Protein AF-A0A965L4T6-F1 (afdb_monomer_lite)

pLDDT: mean 76.97, std 14.74, range [37.19, 90.06]

Radius of gyration: 13.33 Å; chains: 1; bounding box: 29×34×35 Å

Sequence (96 aa):
MITKRVAIVIPVYKNTLNENEAKSLAQCKKVLHQYPIIFVAPKSLVAEFLSNDDQVERFDDVYFKSPKTYNKLLINPLFYCKNQMISGNIFVKLEA

Structure (mmCIF, N/CA/C/O backbone):
data_AF-A0A965L4T6-F1
#
_entry.id   AF-A0A965L4T6-F1
#
loop_
_atom_site.group_PDB
_atom_site.id
_atom_site.type_symbol
_atom_site.label_atom_id
_atom_site.label_alt_id
_atom_site.label_comp_id
_atom_site.label_asym_id
_atom_site.label_entity_id
_atom_site.label_seq_id
_atom_site.pdbx_PDB_ins_code
_atom_site.Cartn_x
_atom_site.Cartn_y
_atom_site.Cartn_z
_atom_site.occupancy
_atom_site.B_iso_or_equiv
_atom_site.auth_seq_id
_atom_site.auth_comp_id
_atom_site.auth_asym_id
_atom_site.auth_atom_id
_atom_site.pdbx_PDB_model_num
ATOM 1 N N . MET A 1 1 ? -17.634 -14.896 19.725 1.00 37.19 1 MET A N 1
ATOM 2 C CA . MET A 1 1 ? -16.340 -14.316 19.302 1.00 37.19 1 MET A CA 1
ATOM 3 C C . MET A 1 1 ? -16.505 -13.787 17.886 1.00 37.19 1 MET A C 1
ATOM 5 O O . MET A 1 1 ? -16.817 -14.574 17.005 1.00 37.19 1 MET A O 1
ATOM 9 N N . ILE A 1 2 ? -16.400 -12.474 17.664 1.00 44.34 2 ILE A N 1
ATOM 10 C CA . ILE A 1 2 ? -16.464 -11.911 16.306 1.00 44.34 2 ILE A CA 1
ATOM 11 C C . ILE A 1 2 ? -15.090 -12.125 15.669 1.00 44.34 2 ILE A C 1
ATOM 13 O O . ILE A 1 2 ? -14.153 -11.379 15.937 1.00 44.34 2 ILE A O 1
ATOM 17 N N . THR A 1 3 ? -14.954 -13.158 14.843 1.00 46.31 3 THR A N 1
ATOM 18 C CA . THR A 1 3 ? -13.843 -13.258 13.892 1.00 46.31 3 THR A CA 1
ATOM 19 C C . THR A 1 3 ? -13.992 -12.085 12.927 1.00 46.31 3 THR A C 1
ATOM 21 O O . THR A 1 3 ? -14.971 -12.040 12.176 1.00 46.31 3 THR A O 1
ATOM 24 N N . LYS A 1 4 ? -13.099 -11.089 12.977 1.00 53.56 4 LYS A N 1
ATOM 25 C CA . LYS A 1 4 ? -13.111 -9.983 12.008 1.00 53.56 4 LYS A CA 1
ATOM 26 C C . LYS A 1 4 ? -12.863 -10.580 10.623 1.00 53.56 4 LYS A C 1
ATOM 28 O O . LYS A 1 4 ? -11.752 -10.971 10.300 1.00 53.56 4 LYS A O 1
ATOM 33 N N . ARG A 1 5 ? -13.941 -10.714 9.848 1.00 67.38 5 ARG A N 1
ATOM 34 C CA . ARG A 1 5 ? -13.978 -11.382 8.536 1.00 67.38 5 ARG A CA 1
ATOM 35 C C . ARG A 1 5 ? -13.417 -10.534 7.392 1.00 67.38 5 ARG A C 1
ATOM 37 O O . ARG A 1 5 ? -13.327 -11.030 6.277 1.00 67.38 5 ARG A O 1
ATOM 44 N N . VAL A 1 6 ? -13.050 -9.289 7.687 1.00 72.56 6 VAL A N 1
ATOM 45 C CA . VAL A 1 6 ? -12.660 -8.264 6.720 1.00 72.56 6 VAL A CA 1
ATOM 46 C C . VAL A 1 6 ? -11.294 -7.716 7.103 1.00 72.56 6 VAL A C 1
ATOM 48 O O . VAL A 1 6 ? -11.071 -7.377 8.267 1.00 72.56 6 VAL A O 1
ATOM 51 N N . ALA A 1 7 ? -10.418 -7.590 6.112 1.00 80.19 7 ALA A N 1
ATOM 52 C CA . ALA A 1 7 ? -9.165 -6.858 6.217 1.00 80.19 7 ALA A CA 1
ATOM 53 C C . ALA A 1 7 ? -9.090 -5.782 5.123 1.00 80.19 7 ALA A C 1
ATOM 55 O O . ALA A 1 7 ? -9.685 -5.908 4.046 1.00 80.19 7 ALA A O 1
ATOM 56 N N . ILE A 1 8 ? -8.383 -4.701 5.439 1.00 82.31 8 ILE A N 1
ATOM 57 C CA . ILE A 1 8 ? -8.145 -3.570 4.549 1.00 82.31 8 ILE A CA 1
ATOM 58 C C . ILE A 1 8 ? -6.837 -3.826 3.823 1.00 82.31 8 ILE A C 1
ATOM 60 O O . ILE A 1 8 ? -5.798 -3.979 4.457 1.00 82.31 8 ILE A O 1
ATOM 64 N N . VAL A 1 9 ? -6.886 -3.860 2.496 1.00 83.94 9 VAL A N 1
ATOM 65 C CA . VAL A 1 9 ? -5.695 -4.075 1.672 1.00 83.94 9 VAL A CA 1
ATOM 66 C C . VAL A 1 9 ? -5.337 -2.765 0.985 1.00 83.94 9 VAL A C 1
ATOM 68 O O . VAL A 1 9 ? -6.131 -2.246 0.197 1.00 83.94 9 VAL A O 1
ATOM 71 N N . ILE A 1 10 ? -4.145 -2.242 1.276 1.00 85.56 10 ILE A N 1
ATOM 72 C CA . ILE A 1 10 ? -3.640 -0.985 0.711 1.00 85.56 10 ILE A CA 1
ATOM 73 C C . ILE A 1 10 ? -2.439 -1.294 -0.190 1.00 85.56 10 ILE A C 1
ATOM 75 O O . ILE A 1 10 ? -1.359 -1.614 0.311 1.00 85.56 10 ILE A O 1
ATOM 79 N N . PRO A 1 11 ? -2.583 -1.227 -1.522 1.00 84.94 11 PRO A N 1
ATOM 80 C CA . PRO A 1 11 ? -1.447 -1.391 -2.414 1.00 84.94 11 PRO A CA 1
ATOM 81 C C . PRO A 1 11 ? -0.524 -0.168 -2.367 1.00 84.94 11 PRO A C 1
ATOM 83 O O . PRO A 1 11 ? -0.986 0.973 -2.379 1.00 84.94 11 PRO A O 1
ATOM 86 N N . VAL A 1 12 ? 0.785 -0.408 -2.359 1.00 85.81 12 VAL A N 1
ATOM 87 C CA . VAL A 1 12 ? 1.817 0.631 -2.321 1.00 85.81 12 VAL A CA 1
ATOM 88 C C . VAL A 1 12 ? 2.631 0.597 -3.609 1.00 85.81 12 VAL A C 1
ATOM 90 O O . VAL A 1 12 ? 3.263 -0.408 -3.928 1.00 85.81 12 VAL A O 1
ATOM 93 N N . TYR A 1 13 ? 2.619 1.716 -4.334 1.00 82.00 13 TYR A N 1
ATOM 94 C CA . TYR A 1 13 ? 3.299 1.868 -5.628 1.00 82.00 13 TYR A CA 1
ATOM 95 C C . TYR A 1 13 ? 4.422 2.913 -5.619 1.00 82.00 13 TYR A C 1
ATOM 97 O O . TYR A 1 13 ? 5.174 2.997 -6.585 1.00 82.00 13 TYR A O 1
ATOM 105 N N . LYS A 1 14 ? 4.523 3.726 -4.561 1.00 83.50 14 LYS A N 1
ATOM 106 C CA . LYS A 1 14 ? 5.468 4.843 -4.451 1.00 83.50 14 LYS A CA 1
ATOM 107 C C . LYS A 1 14 ? 6.306 4.709 -3.185 1.00 83.50 14 LYS A C 1
ATOM 109 O O . LYS A 1 14 ? 5.829 4.186 -2.179 1.00 83.50 14 LYS A O 1
ATOM 114 N N . ASN A 1 15 ? 7.536 5.206 -3.243 1.00 87.12 15 ASN A N 1
ATOM 115 C CA . ASN A 1 15 ? 8.438 5.257 -2.094 1.00 87.12 15 ASN A CA 1
ATOM 116 C C . ASN A 1 15 ? 7.989 6.306 -1.066 1.00 87.12 15 ASN A C 1
ATOM 118 O O . ASN A 1 15 ? 8.079 6.076 0.138 1.00 87.12 15 ASN A O 1
ATOM 122 N N . THR A 1 16 ? 7.463 7.432 -1.551 1.00 87.88 16 THR A N 1
ATOM 123 C CA . THR A 1 16 ? 7.028 8.576 -0.747 1.00 87.88 16 THR A CA 1
ATOM 124 C C . THR A 1 16 ? 5.569 8.926 -1.034 1.00 87.88 16 THR A C 1
ATOM 126 O O . THR A 1 16 ? 5.030 8.595 -2.094 1.00 87.88 16 THR A O 1
ATOM 129 N N . LEU A 1 17 ? 4.926 9.582 -0.066 1.00 86.19 17 LEU A N 1
ATOM 130 C CA . LEU A 1 17 ? 3.574 10.122 -0.195 1.00 86.19 17 LEU A CA 1
ATOM 131 C C . LEU A 1 17 ? 3.647 11.640 -0.325 1.00 86.19 17 LEU A C 1
ATOM 133 O O . LEU A 1 17 ? 4.451 12.284 0.350 1.00 86.19 17 LEU A O 1
ATOM 137 N N . ASN A 1 18 ? 2.772 12.221 -1.139 1.00 88.25 18 ASN A N 1
ATOM 138 C CA . ASN A 1 18 ? 2.509 13.654 -1.065 1.00 88.25 18 ASN A CA 1
ATOM 139 C C . ASN A 1 18 ? 1.685 13.994 0.194 1.00 88.25 18 ASN A C 1
ATOM 141 O O . ASN A 1 18 ? 1.147 13.114 0.869 1.00 88.25 18 ASN A O 1
ATOM 145 N N . GLU A 1 19 ? 1.551 15.282 0.513 1.00 88.69 19 GLU A N 1
ATOM 146 C CA . GLU A 1 19 ? 0.857 15.719 1.733 1.00 88.69 19 GLU A CA 1
ATOM 147 C C . GLU A 1 19 ? -0.594 15.223 1.832 1.00 88.69 19 GLU A C 1
ATOM 149 O O . GLU A 1 19 ? -1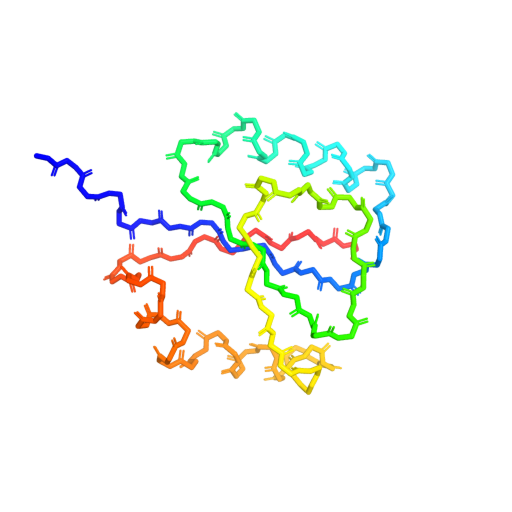.068 14.886 2.919 1.00 88.69 19 GLU A O 1
ATOM 154 N N . ASN A 1 20 ? -1.311 15.167 0.709 1.00 87.38 20 ASN A N 1
ATOM 155 C CA . ASN A 1 20 ? -2.706 14.736 0.679 1.00 87.38 20 ASN A CA 1
ATOM 156 C C . ASN A 1 20 ? -2.823 13.218 0.839 1.00 87.38 20 ASN A C 1
ATOM 158 O O . ASN A 1 20 ? -3.695 12.741 1.567 1.00 87.38 20 ASN A O 1
ATOM 162 N N . GLU A 1 21 ? -1.926 12.460 0.213 1.00 85.75 21 GLU A N 1
ATOM 163 C CA . GLU A 1 21 ? -1.809 11.011 0.374 1.00 85.75 21 GLU A CA 1
ATOM 164 C C . GLU A 1 21 ? -1.453 10.654 1.825 1.00 85.75 21 GLU A C 1
ATOM 166 O O . GLU A 1 21 ? -2.082 9.774 2.411 1.00 85.75 21 GLU A O 1
ATOM 171 N N . ALA A 1 22 ? -0.519 11.383 2.445 1.00 87.88 22 ALA A N 1
ATOM 172 C CA . ALA A 1 22 ? -0.154 11.205 3.849 1.00 87.88 22 ALA A CA 1
ATOM 173 C C . ALA A 1 22 ? -1.339 11.478 4.792 1.00 87.88 22 ALA A C 1
ATOM 175 O O . ALA A 1 22 ? -1.630 10.663 5.670 1.00 87.88 22 ALA A O 1
ATOM 176 N N . LYS A 1 23 ? -2.080 12.576 4.580 1.00 88.38 23 LYS A N 1
ATOM 177 C CA . LYS A 1 23 ? -3.306 12.884 5.342 1.00 88.38 23 LYS A CA 1
ATOM 178 C C . LYS A 1 23 ? -4.377 11.808 5.149 1.00 88.38 23 LYS A C 1
ATOM 180 O O . LYS A 1 23 ? -4.992 11.374 6.122 1.00 88.38 23 LYS A O 1
ATOM 185 N N . SER A 1 24 ? -4.569 11.345 3.916 1.00 87.75 24 SER A N 1
ATOM 186 C CA . SER A 1 24 ? -5.540 10.297 3.580 1.00 87.75 24 SER A CA 1
ATOM 187 C C . SER A 1 24 ? -5.180 8.966 4.235 1.00 87.75 24 SER A C 1
ATOM 189 O O . SER A 1 24 ? -6.050 8.305 4.801 1.00 87.75 24 SER A O 1
ATOM 191 N N . LEU A 1 25 ? -3.897 8.594 4.237 1.00 89.00 25 LEU A N 1
ATOM 192 C CA . LEU A 1 25 ? -3.415 7.391 4.907 1.00 89.00 25 LEU A CA 1
ATOM 193 C C . LEU A 1 25 ? -3.559 7.496 6.428 1.00 89.00 25 LEU A C 1
ATOM 195 O O . LEU A 1 25 ? -4.041 6.555 7.056 1.00 89.00 25 LEU A O 1
ATOM 199 N N . ALA A 1 26 ? -3.193 8.633 7.024 1.00 89.19 26 ALA A N 1
ATOM 200 C CA . ALA A 1 26 ? -3.354 8.860 8.458 1.00 89.19 26 ALA A CA 1
ATOM 201 C C . ALA A 1 26 ? -4.829 8.761 8.876 1.00 89.19 26 ALA A C 1
ATOM 203 O O . ALA A 1 26 ? -5.160 8.093 9.856 1.00 89.19 26 ALA A O 1
ATOM 204 N N . GLN A 1 27 ? -5.731 9.355 8.091 1.00 89.06 27 GLN A N 1
ATOM 205 C CA . GLN A 1 27 ? -7.169 9.251 8.316 1.00 89.06 27 GLN A CA 1
ATOM 206 C C . GLN A 1 27 ? -7.673 7.816 8.126 1.00 89.06 27 GLN A C 1
ATOM 208 O O . GLN A 1 27 ? -8.475 7.346 8.928 1.00 89.06 27 GLN A O 1
ATOM 213 N N . CYS A 1 28 ? -7.188 7.098 7.111 1.00 88.56 28 CYS A N 1
ATOM 214 C CA . CYS A 1 28 ? -7.518 5.694 6.878 1.00 88.56 28 CYS A CA 1
ATOM 215 C C . CYS A 1 28 ? -7.124 4.832 8.082 1.00 88.56 28 CYS A C 1
ATOM 217 O O . CYS A 1 28 ? -7.977 4.147 8.647 1.00 88.56 28 CYS A O 1
ATOM 219 N N . LYS A 1 29 ? -5.873 4.952 8.550 1.00 87.38 29 LYS A N 1
ATOM 220 C CA . LYS A 1 29 ? -5.397 4.275 9.762 1.00 87.38 29 LYS A CA 1
ATOM 221 C C . LYS A 1 29 ? -6.248 4.657 10.972 1.00 87.38 29 LYS A C 1
ATOM 223 O O . LYS A 1 29 ? -6.626 3.776 11.725 1.00 87.38 29 LYS A O 1
ATOM 228 N N . LYS A 1 30 ? -6.627 5.929 11.132 1.00 89.75 30 LYS A N 1
ATOM 229 C CA . LYS A 1 30 ? -7.466 6.400 12.247 1.00 89.75 30 LYS A CA 1
ATOM 230 C C . LYS A 1 30 ? -8.909 5.889 12.199 1.00 89.75 30 LYS A C 1
ATOM 232 O O . LYS A 1 30 ? -9.473 5.602 13.242 1.00 89.75 30 LYS A O 1
ATOM 237 N N . VAL A 1 31 ? -9.548 5.813 11.037 1.00 89.12 31 VAL A N 1
ATOM 238 C CA . VAL A 1 31 ? -10.960 5.391 10.933 1.00 89.12 31 VAL A CA 1
ATOM 239 C C . VAL A 1 31 ? -11.077 3.871 10.929 1.00 89.12 31 VAL A C 1
ATOM 241 O O . VAL A 1 31 ? -11.987 3.307 11.535 1.00 89.12 31 VAL A O 1
ATOM 244 N N . LEU A 1 32 ? -10.141 3.200 10.260 1.00 86.06 32 LEU A N 1
ATOM 245 C CA . LEU A 1 32 ? -10.168 1.761 10.028 1.00 86.06 32 LEU A CA 1
ATOM 246 C C . LEU A 1 32 ? -9.218 0.987 10.948 1.00 86.06 32 LEU A C 1
ATOM 248 O O . LEU A 1 32 ? -9.055 -0.208 10.732 1.00 86.06 32 LEU A O 1
ATOM 252 N N . HIS A 1 33 ? -8.663 1.603 12.006 1.00 86.44 33 HIS A N 1
ATOM 253 C CA . HIS A 1 33 ? -7.769 0.932 12.973 1.00 86.44 33 HIS A CA 1
ATOM 254 C C . HIS A 1 33 ? -8.385 -0.334 13.592 1.00 86.44 33 HIS A C 1
ATOM 256 O O . HIS A 1 33 ? -7.691 -1.170 14.165 1.00 86.44 33 HIS A O 1
ATOM 262 N N . GLN A 1 34 ? -9.715 -0.451 13.560 1.00 85.75 34 GLN A N 1
ATOM 263 C CA . GLN A 1 34 ? -10.430 -1.610 14.071 1.00 85.75 34 GLN A CA 1
ATOM 264 C C . GLN A 1 34 ? -10.326 -2.818 13.136 1.00 85.75 34 GLN A C 1
ATOM 266 O O . GLN A 1 34 ? -10.659 -3.916 13.563 1.00 85.75 34 GLN A O 1
ATOM 271 N N . TYR A 1 35 ? -9.875 -2.672 11.897 1.00 84.94 35 TYR A N 1
ATOM 272 C CA . TYR A 1 35 ? -9.674 -3.776 10.964 1.00 84.94 35 TYR A CA 1
ATOM 273 C C . TYR A 1 35 ? -8.177 -4.018 10.759 1.00 84.94 35 TYR A C 1
ATOM 275 O O . TYR A 1 35 ? -7.400 -3.068 10.833 1.00 84.94 35 TYR A O 1
ATOM 283 N N . PRO A 1 36 ? -7.748 -5.262 10.485 1.00 84.44 36 PRO A N 1
ATOM 284 C CA . PRO A 1 36 ? -6.383 -5.513 10.039 1.00 84.44 36 PRO A CA 1
ATOM 285 C C . PRO A 1 36 ? -6.101 -4.710 8.764 1.00 84.44 36 PRO A C 1
ATOM 287 O O . PRO A 1 36 ? -6.869 -4.804 7.805 1.00 84.44 36 PRO A O 1
ATOM 290 N N . ILE A 1 37 ? -5.027 -3.919 8.763 1.00 86.81 37 ILE A N 1
ATOM 291 C CA . ILE A 1 37 ? -4.575 -3.148 7.601 1.00 86.81 37 ILE A CA 1
ATOM 292 C C . ILE A 1 37 ? -3.313 -3.814 7.068 1.00 86.81 37 ILE A C 1
ATOM 294 O O . ILE A 1 37 ? -2.312 -3.898 7.772 1.00 86.81 37 ILE A O 1
ATOM 298 N N . ILE A 1 38 ? -3.379 -4.282 5.826 1.00 87.44 38 ILE A N 1
ATOM 299 C CA . ILE A 1 38 ? -2.319 -5.025 5.155 1.00 87.44 38 ILE A CA 1
ATOM 300 C C . ILE A 1 38 ? -1.851 -4.204 3.961 1.00 87.44 38 ILE A C 1
ATOM 302 O O . ILE A 1 38 ? -2.598 -3.975 3.005 1.00 87.44 38 ILE A O 1
ATOM 306 N N . PHE A 1 39 ? -0.598 -3.774 4.000 1.00 88.12 39 PHE A N 1
ATOM 307 C CA . PHE A 1 39 ? 0.048 -3.121 2.875 1.00 88.12 39 PHE A CA 1
ATOM 308 C C . PHE A 1 39 ? 0.572 -4.164 1.901 1.00 88.12 39 PHE A C 1
ATOM 310 O O . PHE A 1 39 ? 1.193 -5.142 2.301 1.00 88.12 39 PHE A O 1
ATOM 317 N N . VAL A 1 40 ? 0.341 -3.952 0.612 1.00 87.56 40 VAL A N 1
ATOM 318 C CA . VAL A 1 40 ? 0.779 -4.865 -0.446 1.00 87.56 40 VAL A CA 1
ATOM 319 C C . VAL A 1 40 ? 1.731 -4.121 -1.359 1.00 87.56 40 VAL A C 1
ATOM 321 O O . VAL A 1 40 ? 1.332 -3.154 -2.003 1.00 87.56 40 VAL A O 1
ATOM 324 N N . ALA A 1 41 ? 2.986 -4.553 -1.413 1.00 88.81 41 ALA A N 1
ATOM 325 C CA . ALA A 1 41 ? 4.036 -3.788 -2.076 1.00 88.81 41 ALA A CA 1
ATOM 326 C C . ALA A 1 41 ? 5.005 -4.676 -2.881 1.00 88.81 41 ALA A C 1
ATOM 328 O O . ALA A 1 41 ? 5.168 -5.858 -2.558 1.00 88.81 41 ALA A O 1
ATOM 329 N N . PRO A 1 42 ? 5.681 -4.129 -3.910 1.00 90.06 42 PRO A N 1
ATOM 330 C CA . PRO A 1 42 ? 6.774 -4.813 -4.593 1.00 90.06 42 PRO A CA 1
ATOM 331 C C . PRO A 1 42 ? 7.903 -5.157 -3.620 1.00 90.06 42 PRO A C 1
ATOM 333 O O . PRO A 1 42 ? 8.123 -4.438 -2.637 1.00 90.06 42 PRO A O 1
ATOM 336 N N . LYS A 1 43 ? 8.659 -6.218 -3.913 1.00 89.88 43 LYS A N 1
ATOM 337 C CA . LYS A 1 43 ? 9.864 -6.579 -3.150 1.00 89.88 43 LYS A CA 1
ATOM 338 C C . LYS A 1 43 ? 10.946 -5.505 -3.255 1.00 89.88 43 LYS A C 1
ATOM 340 O O . LYS A 1 43 ? 11.632 -5.261 -2.271 1.00 89.88 43 LYS A O 1
ATOM 345 N N . SER A 1 44 ? 11.083 -4.861 -4.414 1.00 89.81 44 SER A N 1
ATOM 346 C CA . SER A 1 44 ? 12.095 -3.818 -4.637 1.00 89.81 44 SER A CA 1
ATOM 347 C C . SER A 1 44 ? 11.742 -2.450 -4.046 1.00 89.81 44 SER A C 1
ATOM 349 O O . SER A 1 44 ? 12.613 -1.589 -3.935 1.00 89.81 44 SER A O 1
ATOM 351 N N . LEU A 1 45 ? 10.479 -2.219 -3.675 1.00 88.31 45 LEU A N 1
ATOM 352 C CA . LEU A 1 45 ? 10.011 -0.896 -3.276 1.00 88.31 45 LEU A CA 1
ATOM 353 C C . LEU A 1 45 ? 10.289 -0.622 -1.797 1.00 88.31 45 LEU A C 1
ATOM 355 O O . LEU A 1 45 ? 9.734 -1.281 -0.918 1.00 88.31 45 LEU A O 1
ATOM 359 N N . VAL A 1 46 ? 11.054 0.421 -1.502 1.00 87.12 46 VAL A N 1
ATOM 360 C CA . VAL A 1 46 ? 11.223 0.919 -0.131 1.00 87.12 46 VAL A CA 1
ATOM 361 C C . VAL A 1 46 ? 10.241 2.065 0.089 1.00 87.12 46 VAL A C 1
ATOM 363 O O . VAL A 1 46 ? 10.401 3.134 -0.489 1.00 87.12 46 VAL A O 1
ATOM 366 N N . ALA A 1 47 ? 9.200 1.822 0.884 1.00 87.56 47 ALA A N 1
ATOM 367 C CA . ALA A 1 47 ? 8.181 2.813 1.209 1.00 87.56 47 ALA A CA 1
ATOM 368 C C . ALA A 1 47 ? 8.499 3.445 2.568 1.00 87.56 47 ALA A C 1
ATOM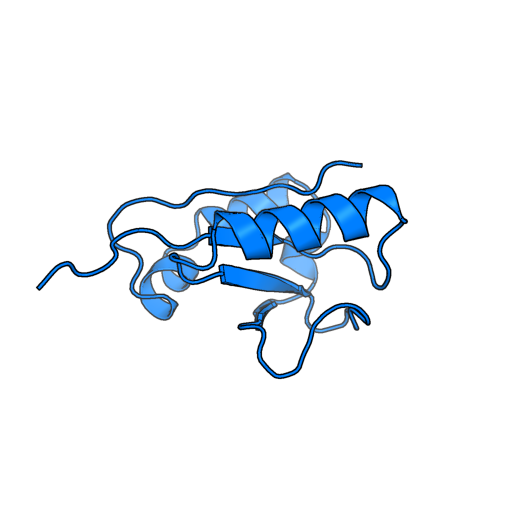 370 O O . ALA A 1 47 ? 8.340 2.799 3.601 1.00 87.56 47 ALA A O 1
ATOM 371 N N . GLU A 1 48 ? 8.961 4.693 2.552 1.00 88.31 48 GLU A N 1
ATOM 372 C CA . GLU A 1 48 ? 9.507 5.408 3.719 1.00 88.31 48 GLU A CA 1
ATOM 373 C C . GLU A 1 48 ? 8.449 5.727 4.781 1.00 88.31 48 GLU A C 1
ATOM 375 O O . GLU A 1 48 ? 8.760 5.941 5.947 1.00 88.31 48 GLU A O 1
ATOM 380 N N . PHE A 1 49 ? 7.181 5.750 4.377 1.00 86.94 49 PHE A N 1
ATOM 381 C CA . PHE A 1 49 ? 6.049 6.062 5.244 1.00 86.94 49 PHE A CA 1
ATOM 382 C C . PHE A 1 49 ? 5.501 4.846 6.010 1.00 86.94 49 PHE A C 1
ATOM 384 O O . PHE A 1 49 ? 4.573 5.002 6.808 1.00 86.94 49 PHE A O 1
ATOM 391 N N . LEU A 1 50 ? 6.005 3.638 5.734 1.00 88.44 50 LEU A N 1
ATOM 392 C CA . LEU A 1 50 ? 5.612 2.428 6.456 1.00 88.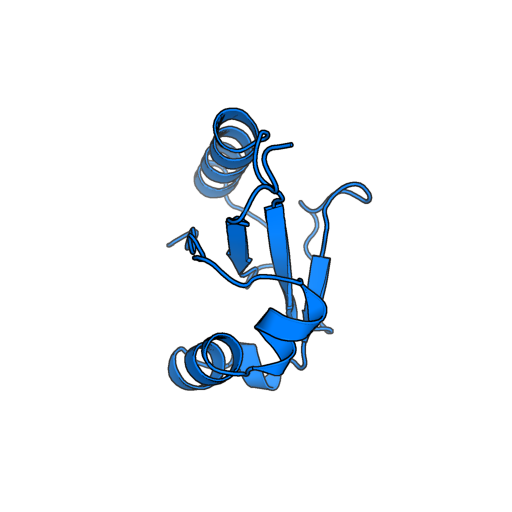44 50 LEU A CA 1
ATOM 393 C C . LEU A 1 50 ? 6.418 2.313 7.752 1.00 88.44 50 LEU A C 1
ATOM 395 O O . LEU A 1 50 ? 7.641 2.437 7.747 1.00 88.44 50 LEU A O 1
ATOM 399 N N . SER A 1 51 ? 5.720 2.056 8.856 1.00 86.25 51 SER A N 1
ATOM 400 C CA . SER A 1 51 ? 6.330 1.750 10.153 1.00 86.25 51 SER A CA 1
ATOM 401 C C . SER A 1 51 ? 6.646 0.256 10.264 1.00 86.25 51 SER A C 1
ATOM 403 O O . SER A 1 51 ? 6.046 -0.566 9.573 1.00 86.25 51 SER A O 1
ATOM 405 N N . ASN A 1 52 ? 7.520 -0.117 11.201 1.00 83.25 52 ASN A N 1
ATOM 406 C CA . ASN A 1 52 ? 7.756 -1.519 11.563 1.00 83.25 52 ASN A CA 1
ATOM 407 C C . ASN A 1 52 ? 6.504 -2.211 12.132 1.00 83.25 52 ASN A C 1
ATOM 409 O O . ASN A 1 52 ? 6.410 -3.434 12.081 1.00 83.25 52 ASN A O 1
ATOM 413 N N . ASP A 1 53 ? 5.549 -1.434 12.649 1.00 86.06 53 ASP A N 1
ATOM 414 C CA . ASP A 1 53 ? 4.271 -1.946 13.160 1.00 86.06 53 ASP A CA 1
ATOM 415 C C . ASP A 1 53 ? 3.246 -2.219 12.046 1.00 86.06 53 ASP A C 1
ATOM 417 O O . ASP A 1 53 ? 2.208 -2.835 12.291 1.00 86.06 53 ASP A O 1
ATOM 421 N N . ASP A 1 54 ? 3.502 -1.747 10.820 1.00 89.19 54 ASP A N 1
ATOM 422 C CA . ASP A 1 54 ? 2.602 -1.974 9.696 1.00 89.19 54 ASP A CA 1
ATO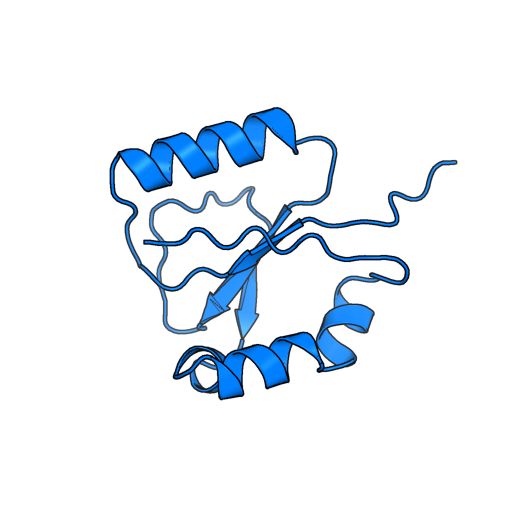M 423 C C . ASP A 1 54 ? 2.761 -3.405 9.165 1.00 89.19 54 ASP A C 1
ATOM 425 O O . ASP A 1 54 ? 3.864 -3.880 8.891 1.00 89.19 54 ASP A O 1
ATOM 429 N N . GLN A 1 55 ? 1.641 -4.096 8.944 1.00 89.19 55 GLN A N 1
ATOM 430 C CA . GLN A 1 55 ? 1.666 -5.399 8.291 1.00 89.19 55 GLN A CA 1
ATOM 431 C C . GLN A 1 55 ? 1.899 -5.206 6.789 1.00 89.19 55 GLN A C 1
ATOM 433 O O . GLN A 1 55 ? 1.040 -4.666 6.091 1.00 89.19 55 GLN A O 1
ATOM 438 N N . VAL A 1 56 ? 3.048 -5.662 6.281 1.00 89.00 56 VAL A N 1
ATOM 439 C CA . VAL A 1 56 ? 3.420 -5.512 4.866 1.00 89.00 56 VAL A CA 1
ATOM 440 C C . VAL A 1 56 ? 3.656 -6.868 4.211 1.00 89.00 56 VAL A C 1
ATOM 442 O O . VAL A 1 56 ? 4.559 -7.614 4.579 1.00 89.00 56 VAL A O 1
ATOM 445 N N . GLU A 1 57 ? 2.885 -7.150 3.169 1.00 87.69 57 GLU A N 1
ATOM 446 C CA . GLU A 1 57 ? 3.030 -8.315 2.310 1.00 87.69 57 GLU A CA 1
ATOM 447 C C . GLU A 1 57 ? 3.737 -7.930 1.006 1.00 87.69 57 GLU A C 1
ATOM 449 O O . GLU A 1 57 ? 3.291 -7.063 0.245 1.00 87.69 57 GLU A O 1
ATOM 454 N N . ARG A 1 58 ? 4.873 -8.584 0.746 1.00 88.06 58 ARG A N 1
ATOM 455 C CA . ARG A 1 58 ? 5.737 -8.290 -0.400 1.00 88.06 58 ARG A CA 1
ATOM 456 C C . ARG A 1 58 ? 5.549 -9.317 -1.509 1.00 88.06 58 ARG A C 1
ATOM 458 O O . ARG A 1 58 ? 5.696 -10.517 -1.279 1.00 88.06 58 ARG A O 1
ATOM 465 N N . PHE A 1 59 ? 5.293 -8.843 -2.724 1.00 87.31 59 PHE A N 1
ATOM 466 C CA . PHE A 1 59 ? 5.126 -9.684 -3.913 1.00 87.31 59 PHE A CA 1
ATOM 467 C C . PHE A 1 59 ? 6.119 -9.300 -5.004 1.00 87.31 59 PHE A C 1
ATOM 469 O O . PHE A 1 59 ? 6.702 -8.218 -4.975 1.00 87.31 59 PHE A O 1
ATOM 476 N N . ASP A 1 60 ? 6.318 -10.196 -5.971 1.00 88.25 60 ASP A N 1
ATOM 477 C CA . ASP A 1 60 ? 7.194 -9.907 -7.102 1.00 88.25 60 ASP A CA 1
ATOM 478 C C . ASP A 1 60 ? 6.713 -8.678 -7.873 1.00 88.25 60 ASP A C 1
ATOM 480 O O . ASP A 1 60 ? 5.527 -8.510 -8.165 1.00 88.25 60 ASP A O 1
ATOM 484 N N . ASP A 1 61 ? 7.668 -7.848 -8.271 1.00 86.25 61 ASP A N 1
ATOM 485 C CA . ASP A 1 61 ? 7.430 -6.572 -8.940 1.00 86.25 61 ASP A CA 1
ATOM 486 C C . ASP A 1 61 ? 6.584 -6.713 -10.214 1.00 86.25 61 ASP A C 1
ATOM 488 O O . ASP A 1 61 ? 5.888 -5.782 -10.617 1.00 86.25 61 ASP A O 1
ATOM 492 N N . VAL A 1 62 ? 6.588 -7.901 -10.834 1.00 85.50 62 VAL A N 1
ATOM 493 C CA . VAL A 1 62 ? 5.770 -8.238 -12.009 1.00 85.50 62 VAL A CA 1
ATOM 494 C C . VAL A 1 62 ? 4.277 -8.004 -11.786 1.00 85.50 62 VAL A C 1
ATOM 496 O O . VAL A 1 62 ? 3.578 -7.686 -12.747 1.00 85.50 62 VAL A O 1
ATOM 499 N N . TYR A 1 63 ? 3.788 -8.113 -10.547 1.00 82.56 63 TYR A N 1
ATOM 500 C CA . TYR A 1 63 ? 2.385 -7.875 -10.213 1.00 82.56 63 TYR A CA 1
ATOM 501 C C . TYR A 1 63 ? 2.018 -6.384 -10.230 1.00 82.56 63 TYR A C 1
ATOM 503 O O . TYR A 1 63 ? 0.871 -6.045 -10.510 1.00 82.56 63 TYR A O 1
ATOM 511 N N . PHE A 1 64 ? 2.986 -5.484 -10.053 1.00 83.06 64 PHE A N 1
ATOM 512 C CA . PHE A 1 64 ? 2.756 -4.041 -9.910 1.00 83.06 64 PHE A CA 1
ATOM 513 C C . PHE A 1 64 ? 3.040 -3.237 -11.190 1.00 83.06 64 PHE A C 1
ATOM 515 O O . PHE A 1 64 ? 2.955 -2.015 -11.179 1.00 83.06 64 PHE A O 1
ATOM 522 N N . LYS A 1 65 ? 3.342 -3.903 -12.314 1.00 83.44 65 LYS A N 1
ATOM 523 C CA . LYS A 1 65 ? 3.680 -3.240 -13.590 1.00 83.44 65 LYS A CA 1
ATOM 524 C C . LYS A 1 65 ? 2.483 -2.631 -14.328 1.00 83.44 65 LYS A C 1
ATOM 526 O O . LYS A 1 65 ? 2.665 -1.761 -15.170 1.00 83.44 65 LYS A O 1
ATOM 531 N N . SER A 1 66 ? 1.270 -3.129 -14.092 1.00 81.19 66 SER A N 1
ATOM 532 C CA . SER A 1 66 ? 0.055 -2.673 -14.777 1.00 81.19 66 SER A CA 1
ATOM 533 C C . SER A 1 66 ? -1.213 -3.038 -13.992 1.00 81.19 66 SER A C 1
ATOM 535 O O . SER A 1 66 ? -1.193 -3.996 -13.212 1.00 81.19 66 SER A O 1
ATOM 537 N N . PRO A 1 67 ? -2.361 -2.389 -14.260 1.00 76.50 67 PRO A N 1
ATOM 538 C CA . PRO A 1 67 ? -3.643 -2.800 -13.681 1.00 76.50 67 PRO A CA 1
ATOM 539 C C . PRO A 1 67 ? -3.980 -4.277 -13.948 1.00 76.50 67 PRO A C 1
ATOM 541 O O . PRO A 1 67 ? -4.498 -4.973 -13.080 1.00 76.50 67 PRO A O 1
ATOM 544 N N . LYS A 1 68 ? -3.622 -4.803 -15.129 1.00 78.38 68 LYS A N 1
ATOM 545 C CA . LYS A 1 68 ? -3.865 -6.208 -15.498 1.00 78.38 68 LYS A CA 1
ATOM 546 C C . LYS A 1 68 ? -3.066 -7.183 -14.633 1.00 78.38 68 LYS A C 1
ATOM 548 O O . LYS A 1 68 ? -3.587 -8.226 -14.246 1.00 78.38 68 LYS A O 1
ATOM 553 N N . THR A 1 69 ? -1.804 -6.875 -14.349 1.00 77.50 69 THR A N 1
ATOM 554 C CA . THR A 1 69 ? -0.963 -7.709 -13.478 1.00 77.50 69 THR A CA 1
ATOM 555 C C . THR A 1 69 ? -1.375 -7.582 -12.016 1.00 77.50 69 THR A C 1
ATOM 557 O O . THR A 1 69 ? -1.328 -8.573 -11.295 1.00 77.50 69 THR A O 1
ATOM 560 N N . TYR A 1 70 ? -1.874 -6.416 -11.607 1.00 76.06 70 TYR A N 1
ATOM 561 C CA . TYR A 1 70 ? -2.410 -6.217 -10.265 1.00 76.06 70 TYR A CA 1
ATOM 562 C C . TYR A 1 70 ? -3.700 -7.015 -10.054 1.00 76.06 70 TYR A C 1
ATOM 564 O O . TYR A 1 70 ? -3.831 -7.735 -9.069 1.00 76.06 70 TYR A O 1
ATOM 572 N N . ASN A 1 71 ? -4.604 -7.021 -11.037 1.00 75.31 71 ASN A N 1
ATOM 573 C CA . ASN A 1 71 ? -5.800 -7.863 -10.994 1.00 75.31 71 ASN A CA 1
ATOM 574 C C . ASN A 1 71 ? -5.452 -9.351 -10.850 1.00 75.31 71 ASN A C 1
ATOM 576 O O . ASN A 1 71 ? -6.152 -10.066 -10.142 1.00 75.31 71 ASN A O 1
ATOM 580 N N . LYS A 1 72 ? -4.344 -9.818 -11.451 1.00 77.62 72 LYS A N 1
ATOM 581 C CA . LYS A 1 72 ? -3.856 -11.195 -11.250 1.00 77.62 72 LYS A CA 1
ATOM 582 C C . LYS A 1 72 ? -3.461 -11.477 -9.801 1.00 77.62 72 LYS A C 1
ATOM 584 O O . LYS A 1 72 ? -3.679 -12.589 -9.336 1.00 77.62 72 LYS A O 1
ATOM 589 N N . LEU A 1 73 ? -2.895 -10.497 -9.098 1.00 77.25 73 LEU A N 1
ATOM 590 C CA . LEU A 1 73 ? -2.602 -10.614 -7.670 1.00 77.25 73 LEU A CA 1
ATOM 591 C C . LEU A 1 73 ? -3.900 -10.697 -6.857 1.00 77.25 73 LEU A C 1
ATOM 593 O O . LEU A 1 73 ? -4.025 -11.559 -5.994 1.00 77.25 73 LEU A O 1
ATOM 597 N N . LEU A 1 74 ? -4.887 -9.858 -7.191 1.00 70.25 74 LEU A N 1
ATOM 598 C CA . LEU A 1 74 ? -6.175 -9.800 -6.496 1.00 70.25 74 LEU A CA 1
ATOM 599 C C . LEU A 1 74 ? -7.057 -11.037 -6.679 1.00 70.25 74 LEU A C 1
ATOM 601 O O . LEU A 1 74 ? -7.910 -11.287 -5.836 1.00 70.25 74 LEU A O 1
ATOM 605 N N . ILE A 1 75 ? -6.885 -11.798 -7.758 1.00 71.25 75 ILE A N 1
ATOM 606 C CA . ILE A 1 75 ? -7.606 -13.063 -7.986 1.00 71.25 75 ILE A CA 1
ATOM 607 C C . ILE A 1 75 ? -6.804 -14.287 -7.539 1.00 71.25 75 ILE A C 1
ATOM 609 O O . ILE A 1 75 ? -7.315 -15.401 -7.614 1.00 71.25 75 ILE A O 1
ATOM 613 N N . ASN A 1 76 ? -5.549 -14.113 -7.112 1.00 70.56 76 ASN A N 1
ATOM 614 C CA . ASN A 1 76 ? -4.700 -15.231 -6.727 1.00 70.56 76 ASN A CA 1
ATOM 615 C C . ASN A 1 76 ? -5.204 -15.833 -5.401 1.00 70.56 76 ASN A C 1
ATOM 617 O O . ASN A 1 76 ? -5.124 -15.160 -4.373 1.00 70.56 76 ASN A O 1
ATOM 621 N N . PRO A 1 77 ? -5.663 -17.097 -5.367 1.00 63.62 77 PRO A N 1
ATOM 622 C CA . PRO A 1 77 ? -6.182 -17.717 -4.145 1.00 63.62 77 PRO A CA 1
ATOM 623 C C . PRO A 1 77 ? -5.157 -17.756 -3.005 1.00 63.62 77 PRO A C 1
ATOM 625 O O . PRO A 1 77 ? -5.527 -17.675 -1.835 1.00 63.62 77 PRO A O 1
ATOM 628 N N . LEU A 1 78 ? -3.859 -17.809 -3.332 1.00 64.19 78 LEU A N 1
ATOM 629 C CA . LEU A 1 78 ? -2.776 -17.788 -2.347 1.00 64.19 78 LEU A CA 1
ATOM 630 C C . LEU A 1 78 ? -2.741 -16.478 -1.551 1.00 64.19 78 LEU A C 1
ATOM 632 O O . LEU A 1 78 ? -2.374 -16.497 -0.378 1.00 64.19 78 LEU A O 1
ATOM 636 N N . PHE A 1 79 ? -3.174 -15.363 -2.150 1.00 68.75 79 PHE A N 1
ATOM 637 C CA . PHE A 1 79 ? -3.324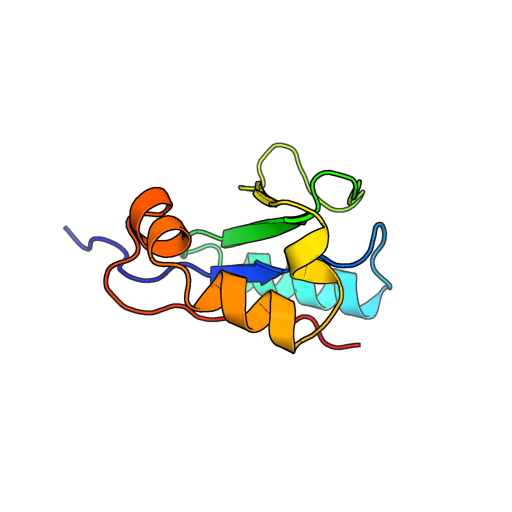 -14.08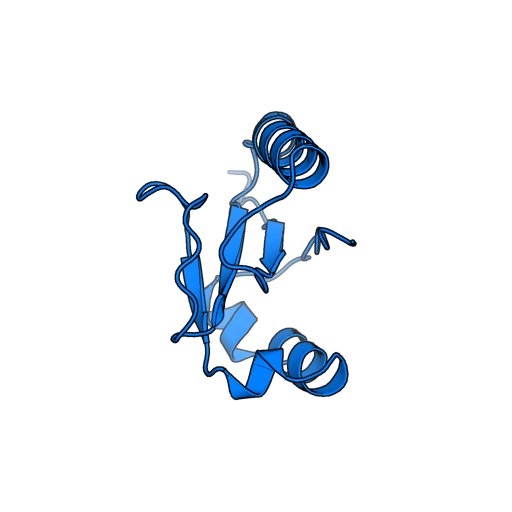5 -1.453 1.00 68.75 79 PHE A CA 1
ATOM 638 C C . PHE A 1 79 ? -4.346 -14.189 -0.309 1.00 68.75 79 PHE A C 1
ATOM 640 O O . PHE A 1 79 ? -4.108 -13.686 0.788 1.00 68.75 79 PHE A O 1
ATOM 647 N N . TYR A 1 80 ? -5.457 -14.893 -0.539 1.00 65.44 80 TYR A N 1
ATOM 648 C CA . TYR A 1 80 ? -6.539 -15.057 0.436 1.00 65.44 80 TYR A CA 1
ATOM 649 C C . TYR A 1 80 ? -6.230 -16.130 1.481 1.00 65.44 80 TYR A C 1
ATOM 651 O O . TYR A 1 80 ? -6.482 -15.916 2.666 1.00 65.44 80 TYR A O 1
ATOM 659 N N . CYS A 1 81 ? -5.635 -17.255 1.066 1.00 58.72 81 CYS A N 1
ATOM 660 C CA . CYS A 1 81 ? -5.217 -18.322 1.978 1.00 58.72 81 CYS A CA 1
ATOM 661 C C . CYS A 1 81 ? -4.167 -17.838 2.981 1.00 58.72 81 CYS A C 1
ATOM 663 O O . CYS A 1 81 ? -4.297 -18.114 4.171 1.00 58.72 81 CYS A O 1
ATOM 665 N N . LYS A 1 82 ? -3.154 -17.090 2.523 1.00 62.94 82 LYS A N 1
ATOM 666 C CA . LYS A 1 82 ? -2.079 -16.597 3.396 1.00 62.94 82 LYS A CA 1
ATOM 667 C C . LYS A 1 82 ? -2.598 -15.634 4.467 1.00 62.94 82 LYS A C 1
ATOM 669 O O . LYS A 1 82 ? -2.139 -15.678 5.602 1.00 62.94 82 LYS A O 1
ATOM 674 N N . ASN A 1 83 ? -3.589 -14.816 4.118 1.00 56.50 83 ASN A N 1
ATOM 675 C CA . ASN A 1 83 ? -4.167 -13.818 5.017 1.00 56.50 83 ASN A CA 1
ATOM 676 C C . ASN A 1 83 ? -5.421 -14.306 5.771 1.00 56.50 83 ASN A C 1
ATOM 678 O O . ASN A 1 83 ? -6.047 -13.515 6.469 1.00 56.50 83 ASN A O 1
ATOM 682 N N . GLN A 1 84 ? -5.805 -15.588 5.645 1.00 54.25 84 GLN A N 1
ATOM 683 C CA . GLN A 1 84 ? -7.016 -16.168 6.259 1.00 54.25 84 GLN A CA 1
ATOM 684 C C . GLN A 1 84 ? -8.305 -15.369 5.952 1.00 54.25 84 GLN A C 1
ATOM 686 O O . GLN A 1 84 ? -9.236 -15.304 6.757 1.00 54.25 84 GLN A O 1
ATOM 691 N N . MET A 1 85 ? -8.371 -14.737 4.777 1.00 53.44 85 MET A N 1
ATOM 692 C CA . MET A 1 85 ? -9.474 -13.857 4.383 1.00 53.44 85 MET A CA 1
ATOM 693 C C . MET A 1 85 ? -10.547 -14.680 3.664 1.00 53.44 85 MET A C 1
ATOM 695 O O . MET A 1 85 ? -10.396 -15.005 2.490 1.00 53.44 85 MET A O 1
ATOM 699 N N . ILE A 1 86 ? -11.633 -15.033 4.363 1.00 47.62 86 ILE A N 1
ATOM 700 C CA . ILE A 1 86 ? -12.726 -15.870 3.812 1.00 47.62 86 ILE A CA 1
ATOM 701 C C . ILE A 1 86 ? -14.045 -15.076 3.637 1.00 47.62 86 ILE A C 1
ATOM 703 O O . ILE A 1 86 ? -15.081 -15.638 3.292 1.00 47.62 86 ILE A O 1
ATOM 707 N N . SER A 1 87 ? -14.077 -13.754 3.864 1.00 47.66 87 SER A N 1
ATOM 708 C CA . SER A 1 87 ? -15.319 -12.966 3.700 1.00 47.66 87 SER A CA 1
ATOM 709 C C . SER A 1 87 ? -15.094 -11.454 3.534 1.00 47.66 87 SER A C 1
ATOM 711 O O . SER A 1 87 ? -15.455 -10.662 4.397 1.00 47.66 87 SER A O 1
ATOM 713 N N . GLY A 1 88 ? -14.577 -11.043 2.374 1.00 53.94 88 GLY A N 1
ATOM 714 C CA . GLY A 1 88 ? -14.657 -9.655 1.902 1.00 53.94 88 GLY A CA 1
ATOM 715 C C . GLY A 1 88 ? -13.397 -8.816 2.128 1.00 53.94 88 GLY A C 1
ATOM 716 O O . GLY A 1 88 ? -12.843 -8.764 3.224 1.00 53.94 88 GLY A O 1
ATOM 717 N N . ASN A 1 89 ? -12.983 -8.113 1.072 1.00 54.81 89 ASN A N 1
ATOM 718 C CA . ASN A 1 89 ? -11.840 -7.206 1.074 1.00 54.81 89 ASN A CA 1
ATOM 719 C C . ASN A 1 89 ? -12.331 -5.801 0.742 1.00 54.81 89 ASN A C 1
ATOM 721 O O . ASN A 1 89 ? -13.036 -5.616 -0.251 1.00 54.81 89 ASN A O 1
ATOM 725 N N . ILE A 1 90 ? -11.915 -4.810 1.529 1.00 60.59 90 ILE A N 1
ATOM 726 C CA . ILE A 1 90 ? -12.050 -3.406 1.140 1.00 60.59 90 ILE A CA 1
ATOM 727 C C . ILE A 1 90 ? -10.693 -2.979 0.592 1.00 60.59 90 ILE A C 1
ATOM 729 O O . ILE A 1 90 ? -9.714 -2.861 1.333 1.00 60.59 90 ILE A O 1
ATOM 733 N N . PHE A 1 91 ? -10.635 -2.786 -0.722 1.00 60.50 91 PHE A N 1
ATOM 734 C CA . PHE A 1 91 ? -9.469 -2.221 -1.385 1.00 60.50 91 PHE A CA 1
ATOM 735 C C . PHE A 1 91 ? -9.562 -0.704 -1.302 1.00 60.50 91 PHE A C 1
ATOM 737 O O . PHE A 1 91 ? -10.342 -0.079 -2.019 1.00 60.50 91 PHE A O 1
ATOM 744 N N . VAL A 1 92 ? -8.770 -0.109 -0.413 1.00 57.09 92 VAL A N 1
ATOM 745 C CA . VAL A 1 92 ? -8.595 1.343 -0.395 1.00 57.09 92 VAL A CA 1
ATOM 746 C C . VAL A 1 92 ? -7.462 1.647 -1.358 1.00 57.09 92 VAL A C 1
ATOM 748 O O . VAL A 1 92 ? -6.284 1.506 -1.029 1.00 57.09 92 VAL A O 1
ATOM 751 N N . LYS A 1 93 ? -7.822 2.016 -2.586 1.00 55.56 93 LYS A N 1
ATOM 752 C CA . LYS A 1 93 ? -6.852 2.548 -3.534 1.00 55.56 93 LYS A CA 1
ATOM 753 C C . LYS A 1 93 ? -6.575 3.994 -3.133 1.00 55.56 93 LYS A C 1
ATOM 755 O O . LYS A 1 93 ? -7.470 4.832 -3.182 1.00 55.56 93 LYS A O 1
ATOM 760 N N . LEU A 1 94 ? -5.344 4.271 -2.710 1.00 50.00 94 LEU A N 1
ATOM 761 C CA . LEU A 1 94 ? -4.836 5.639 -2.685 1.00 50.00 94 LEU A CA 1
ATOM 762 C C . LEU A 1 94 ? -4.659 6.037 -4.156 1.00 50.00 94 LEU A C 1
ATOM 764 O O . LEU A 1 94 ? -3.674 5.662 -4.790 1.00 50.00 94 LEU A O 1
ATOM 768 N N . GLU A 1 95 ? -5.690 6.646 -4.741 1.00 38.53 95 GLU A N 1
ATOM 769 C CA . GLU A 1 95 ? -5.589 7.223 -6.080 1.00 38.53 95 GLU A CA 1
ATOM 770 C C . GLU A 1 95 ? -4.807 8.537 -6.001 1.00 38.53 95 GLU A C 1
ATOM 772 O O . GLU A 1 95 ? -5.023 9.348 -5.099 1.00 38.53 95 GLU A O 1
ATOM 777 N N . ALA A 1 96 ? -3.885 8.702 -6.946 1.00 37.97 96 ALA A N 1
ATOM 778 C CA . ALA A 1 96 ? -3.395 9.996 -7.393 1.00 37.97 96 ALA A CA 1
ATOM 779 C C . ALA A 1 96 ? -4.058 10.296 -8.736 1.00 37.97 96 ALA A C 1
ATOM 781 O O . ALA A 1 96 ? -4.246 9.317 -9.501 1.00 37.97 96 ALA A O 1
#

Foldseek 3Di:
DDPQLEAEEEEDDAQEDDPVLLVVVVVCCVVVVVHQYEYEYEPPHHRPPDDPPHHYDYDHCQLVPDPVSVVVVVPPVCNCVVVVNDDDYDYDYPDD

Secondary structure (DSSP, 8-state):
------EEEEE---SS--HHHHHHHHHHHHHHTTS-EEEEEESS---TT--TTSEEEEE-GGGGSSHHHHHHHHT-HHHHHHTT--S-EEE-----